Protein AF-A0A0B2NQA4-F1 (afdb_monomer)

Radius of gyration: 18.96 Å; Cα contacts (8 Å, |Δi|>4): 14; chains: 1; bounding box: 38×30×50 Å

Mean predicted aligned error: 9.33 Å

Secondary structure (DSSP, 8-state):
-HHHHHHHHHHHHHHHHHHHHHHHHHHHHHHHHSSSS-----HHHHHHHHTSGGGGG--PPPGGGT--

Organism: Glycine soja (NCBI:txid3848)

Sequence (68 aa):
MMELKEEIRLNKVEKRKKKEEREKKKQENIIRSGTKFQKITNPNTLKKIAKSKQRKQLRVVPDELVRK

Structure (mmCIF, N/CA/C/O backbone):
data_AF-A0A0B2NQA4-F1
#
_entry.id   AF-A0A0B2NQA4-F1
#
loop_
_atom_site.group_PDB
_atom_site.id
_atom_site.type_symbol
_atom_site.label_atom_id
_atom_site.label_alt_id
_atom_site.label_comp_id
_atom_site.label_asym_id
_atom_site.label_entity_id
_atom_site.label_seq_id
_atom_site.pdbx_PDB_ins_code
_atom_site.Cartn_x
_atom_site.Cartn_y
_atom_site.Cartn_z
_atom_site.occupancy
_atom_site.B_iso_or_equiv
_atom_site.auth_seq_id
_atom_site.auth_comp_id
_atom_site.auth_asym_id
_atom_site.auth_atom_id
_atom_site.pdbx_PDB_model_num
ATOM 1 N N . MET A 1 1 ? 25.385 5.207 -29.238 1.00 62.03 1 MET A N 1
ATOM 2 C CA . MET A 1 1 ? 24.237 4.255 -29.279 1.00 62.03 1 MET A CA 1
ATOM 3 C C . MET A 1 1 ? 24.485 2.952 -28.518 1.00 62.03 1 MET A C 1
ATOM 5 O O . MET A 1 1 ? 23.521 2.411 -27.986 1.00 62.03 1 MET A O 1
ATOM 9 N N . MET A 1 2 ? 25.717 2.424 -28.473 1.00 71.00 2 MET A N 1
ATOM 10 C CA . MET A 1 2 ? 26.053 1.230 -27.675 1.00 71.00 2 MET A CA 1
ATOM 11 C C . MET A 1 2 ? 25.958 1.494 -26.167 1.00 71.00 2 MET A C 1
ATOM 13 O O . MET A 1 2 ? 25.245 0.773 -25.480 1.00 71.00 2 MET A O 1
ATOM 17 N N . GLU A 1 3 ? 26.547 2.595 -25.701 1.00 76.75 3 GLU A N 1
ATOM 18 C CA . GLU A 1 3 ? 26.539 3.010 -24.289 1.00 76.75 3 GLU A CA 1
ATOM 19 C C . GLU A 1 3 ? 25.113 3.161 -23.739 1.00 76.75 3 GLU A C 1
ATOM 21 O O . GLU A 1 3 ? 24.762 2.568 -22.725 1.00 76.75 3 GLU A O 1
ATOM 26 N N . LEU A 1 4 ? 24.224 3.824 -24.488 1.00 87.31 4 LEU A N 1
ATOM 27 C CA . LEU A 1 4 ? 22.820 3.985 -24.095 1.00 87.31 4 LEU A CA 1
ATOM 28 C C . LEU A 1 4 ? 22.069 2.642 -23.990 1.00 87.31 4 LEU A C 1
ATOM 30 O O . LEU A 1 4 ? 21.232 2.445 -23.108 1.00 87.31 4 LEU A O 1
ATOM 34 N N . LYS A 1 5 ? 22.350 1.686 -24.887 1.00 85.75 5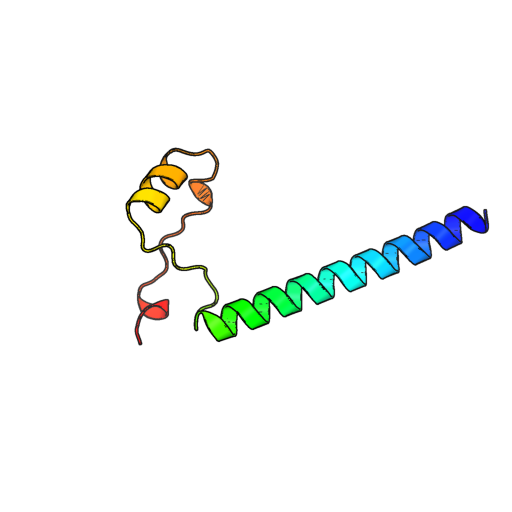 LYS A N 1
ATOM 35 C CA . LYS A 1 5 ? 21.749 0.341 -24.825 1.00 85.75 5 LYS A CA 1
ATOM 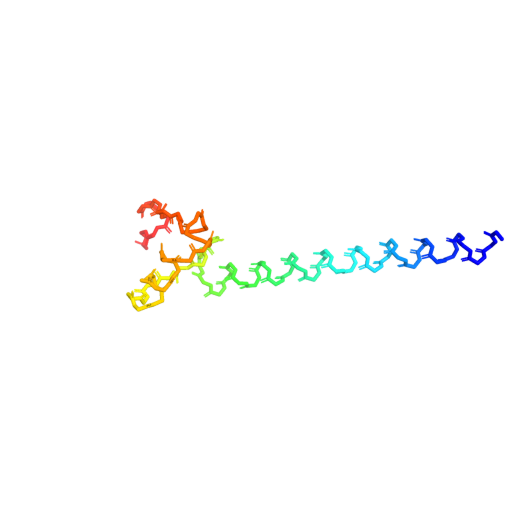36 C C . LYS A 1 5 ? 22.271 -0.450 -23.624 1.00 85.75 5 LYS A C 1
ATOM 38 O O . LYS A 1 5 ? 21.509 -1.207 -23.015 1.00 85.75 5 LYS A O 1
ATOM 43 N N . GLU A 1 6 ? 23.540 -0.271 -23.286 1.00 87.12 6 GLU A N 1
ATOM 44 C CA . GLU A 1 6 ? 24.197 -0.919 -22.157 1.00 87.12 6 GLU A CA 1
ATOM 45 C C . GLU A 1 6 ? 23.680 -0.377 -20.817 1.00 87.12 6 GLU A C 1
ATOM 47 O O . GLU A 1 6 ? 23.253 -1.156 -19.960 1.00 87.12 6 GLU A O 1
ATOM 52 N N . GLU A 1 7 ? 23.526 0.941 -20.693 1.00 87.00 7 GLU A N 1
ATOM 53 C CA . GLU A 1 7 ? 22.874 1.588 -19.550 1.00 87.00 7 GLU A CA 1
ATOM 54 C C . GLU A 1 7 ? 21.424 1.120 -19.356 1.00 87.00 7 GLU A C 1
ATOM 56 O O . GLU A 1 7 ? 20.992 0.826 -18.237 1.00 87.00 7 GLU A O 1
ATOM 61 N N . ILE A 1 8 ? 20.644 0.986 -20.437 1.00 90.50 8 ILE A N 1
ATOM 62 C CA . ILE A 1 8 ? 19.272 0.453 -20.363 1.00 90.50 8 ILE A CA 1
ATOM 63 C C . ILE A 1 8 ? 19.274 -0.989 -19.838 1.00 90.50 8 ILE A C 1
ATOM 65 O O . ILE A 1 8 ? 18.388 -1.372 -19.062 1.00 90.50 8 ILE A O 1
ATOM 69 N N . ARG A 1 9 ? 20.251 -1.807 -20.247 1.00 91.56 9 ARG A N 1
ATOM 70 C CA . ARG A 1 9 ? 20.382 -3.195 -19.791 1.00 91.56 9 ARG A CA 1
ATOM 71 C C . ARG A 1 9 ? 20.704 -3.255 -18.298 1.00 91.56 9 ARG A C 1
ATOM 73 O O . ARG A 1 9 ? 20.015 -3.982 -17.578 1.00 91.56 9 ARG A O 1
ATOM 80 N N . LEU A 1 10 ? 21.668 -2.463 -17.830 1.00 92.31 10 LEU A N 1
ATOM 81 C CA . LEU A 1 10 ? 22.035 -2.375 -16.412 1.00 92.31 10 LEU A CA 1
ATOM 82 C C . LEU A 1 10 ? 20.845 -1.922 -15.556 1.00 92.31 10 LEU A C 1
ATOM 84 O O . LEU A 1 10 ? 20.467 -2.611 -14.606 1.00 92.31 10 LEU A O 1
ATOM 88 N N . ASN A 1 11 ? 20.144 -0.866 -15.975 1.00 93.81 11 ASN A N 1
ATOM 89 C CA . ASN A 1 11 ? 18.947 -0.368 -15.293 1.00 93.81 11 ASN A CA 1
ATOM 90 C C . ASN A 1 11 ? 17.829 -1.421 -15.188 1.00 93.81 11 ASN A C 1
ATOM 92 O O . ASN A 1 11 ? 17.136 -1.516 -14.170 1.00 93.81 11 ASN A O 1
ATOM 96 N N . LYS A 1 12 ? 17.628 -2.238 -16.230 1.00 93.31 12 LYS A N 1
ATOM 97 C CA . LYS A 1 12 ? 16.651 -3.340 -16.197 1.00 93.31 12 LYS A CA 1
ATOM 98 C C . LYS A 1 12 ? 17.055 -4.427 -15.203 1.00 93.31 12 LYS A C 1
ATOM 100 O O . LYS A 1 12 ? 16.192 -4.922 -14.477 1.00 93.31 12 LYS A O 1
ATOM 105 N N . VAL A 1 13 ? 18.337 -4.789 -15.154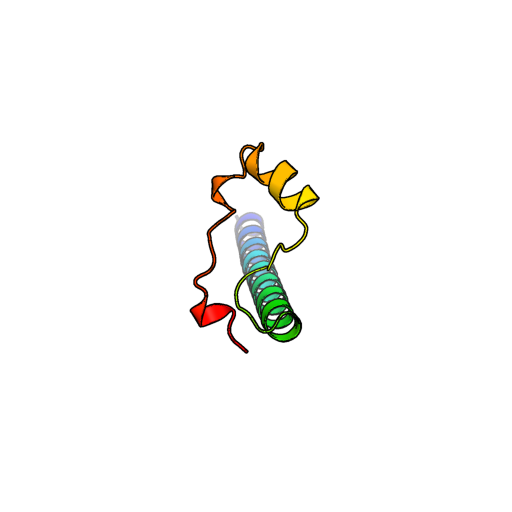 1.00 94.00 13 VAL A N 1
ATOM 106 C CA . VAL A 1 13 ? 18.859 -5.781 -14.202 1.00 94.00 13 VAL A CA 1
ATOM 107 C C . VAL A 1 13 ? 18.725 -5.274 -12.767 1.00 94.00 13 VAL A C 1
ATOM 109 O O . VAL A 1 13 ? 18.222 -6.001 -11.912 1.00 94.00 13 VAL A O 1
ATOM 112 N N . GLU A 1 14 ? 19.069 -4.017 -12.498 1.00 92.81 14 GLU A N 1
ATOM 113 C CA . GLU A 1 14 ? 18.891 -3.424 -11.171 1.00 92.81 14 GLU A CA 1
ATOM 114 C C . GLU A 1 14 ? 17.431 -3.396 -10.722 1.00 92.81 14 GLU A C 1
ATOM 116 O O . GLU A 1 14 ? 17.126 -3.716 -9.572 1.00 92.81 14 GLU A O 1
ATOM 121 N N . LYS A 1 15 ? 16.504 -3.044 -11.624 1.00 94.38 15 LYS A N 1
ATOM 122 C CA . LYS A 1 15 ? 15.065 -3.066 -11.324 1.00 94.38 15 LYS A CA 1
ATOM 123 C C . LYS A 1 15 ? 14.586 -4.469 -10.949 1.00 94.38 15 LYS A C 1
ATOM 125 O O . LYS A 1 15 ? 13.781 -4.592 -10.025 1.00 94.38 15 LYS A O 1
ATOM 130 N N . ARG A 1 16 ? 15.089 -5.514 -11.619 1.00 93.19 16 ARG A N 1
ATOM 131 C CA . ARG A 1 16 ? 14.782 -6.917 -11.284 1.00 93.19 16 ARG A CA 1
ATOM 132 C C . ARG A 1 16 ? 15.323 -7.290 -9.904 1.00 93.19 16 ARG A C 1
ATOM 134 O O . ARG A 1 16 ? 14.536 -7.706 -9.060 1.00 93.19 16 ARG A O 1
ATOM 141 N N . LYS A 1 17 ? 16.599 -7.002 -9.622 1.00 93.56 17 LYS A N 1
ATOM 142 C CA . LYS A 1 17 ? 17.216 -7.254 -8.305 1.00 93.56 17 LYS A CA 1
ATOM 143 C C . LYS A 1 17 ? 16.471 -6.549 -7.166 1.00 93.56 17 LYS A C 1
ATOM 145 O O . LYS A 1 17 ? 16.119 -7.173 -6.170 1.00 93.56 17 LYS A O 1
ATOM 150 N N . LYS A 1 18 ? 16.140 -5.263 -7.338 1.00 93.12 18 LYS A N 1
ATOM 151 C CA . LYS A 1 18 ? 15.365 -4.483 -6.353 1.00 93.12 18 LYS A CA 1
ATOM 152 C C . LYS A 1 18 ? 13.961 -5.056 -6.135 1.00 93.12 18 LYS A C 1
ATOM 154 O O . LYS A 1 18 ? 13.424 -4.949 -5.034 1.00 93.12 18 LYS A O 1
ATOM 159 N N . LYS A 1 19 ? 13.337 -5.640 -7.166 1.00 92.19 19 LYS A N 1
ATOM 160 C CA . LYS A 1 19 ? 12.034 -6.308 -7.038 1.00 92.19 19 LYS A CA 1
ATOM 161 C C . LYS A 1 19 ? 12.156 -7.600 -6.227 1.00 92.19 19 LYS A C 1
ATOM 163 O O . LYS A 1 19 ? 11.401 -7.767 -5.274 1.00 92.19 19 LYS A O 1
ATOM 168 N N . GLU A 1 20 ? 13.130 -8.444 -6.550 1.00 91.38 20 GLU A N 1
ATOM 169 C CA . GLU A 1 20 ? 13.390 -9.706 -5.844 1.00 91.38 20 GLU A CA 1
ATOM 170 C C . GLU A 1 20 ? 13.706 -9.480 -4.360 1.00 91.38 20 GLU A C 1
ATOM 172 O O . GLU A 1 20 ? 13.151 -10.150 -3.493 1.00 91.38 20 GLU A O 1
ATOM 177 N N . GLU A 1 21 ? 14.533 -8.483 -4.037 1.00 90.50 21 GLU A N 1
ATOM 178 C CA . GLU A 1 21 ? 14.866 -8.148 -2.648 1.00 90.50 21 GLU A CA 1
ATOM 179 C C . GLU A 1 21 ? 13.631 -7.687 -1.852 1.00 90.50 21 GLU A C 1
ATOM 181 O O . GLU A 1 21 ? 13.428 -8.081 -0.701 1.00 90.50 21 GLU A O 1
ATOM 186 N N . ARG A 1 22 ? 12.760 -6.882 -2.476 1.00 86.62 22 ARG A N 1
ATOM 187 C CA . ARG A 1 22 ? 11.491 -6.451 -1.870 1.00 86.62 22 ARG A CA 1
ATOM 188 C C . ARG A 1 22 ? 10.543 -7.624 -1.638 1.00 86.62 22 ARG A C 1
ATOM 190 O O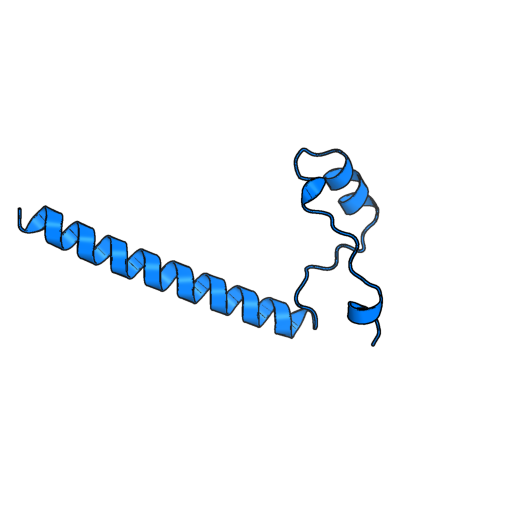 . ARG A 1 22 ? 9.845 -7.630 -0.627 1.00 86.62 22 ARG A O 1
ATOM 197 N N . GLU A 1 23 ? 10.482 -8.581 -2.559 1.00 86.88 23 GLU A N 1
ATOM 198 C CA . GLU A 1 23 ? 9.651 -9.781 -2.416 1.00 86.88 23 GLU A CA 1
ATOM 199 C C . GLU A 1 23 ? 10.169 -10.689 -1.297 1.00 86.88 23 GLU A C 1
ATOM 201 O O . GLU A 1 23 ? 9.377 -11.075 -0.438 1.00 86.88 23 GLU A O 1
ATOM 206 N N . LYS A 1 24 ? 11.487 -10.914 -1.216 1.00 88.00 24 LYS A N 1
ATOM 207 C CA . LYS A 1 24 ? 12.116 -11.664 -0.116 1.00 88.00 24 LYS A CA 1
ATOM 208 C C . LYS A 1 24 ? 11.841 -11.029 1.248 1.00 88.00 24 LYS A C 1
ATOM 210 O O . LYS A 1 24 ? 11.324 -11.700 2.134 1.00 88.00 24 LYS A O 1
ATOM 215 N N . LYS A 1 25 ? 12.070 -9.717 1.396 1.00 84.62 25 LYS A N 1
ATOM 216 C CA . LYS A 1 25 ? 11.773 -8.985 2.645 1.00 84.62 25 LYS A CA 1
ATOM 217 C C . LYS A 1 25 ? 10.299 -9.079 3.035 1.00 84.62 25 LYS A C 1
ATOM 219 O O . LYS A 1 25 ? 9.970 -9.188 4.212 1.00 84.62 25 LYS A O 1
ATOM 224 N N . LYS A 1 26 ? 9.388 -9.030 2.058 1.00 79.50 26 LYS A N 1
ATOM 225 C CA . LYS A 1 26 ? 7.957 -9.232 2.320 1.00 79.50 26 LYS A CA 1
ATOM 226 C C . LYS A 1 26 ? 7.682 -10.646 2.821 1.00 79.50 26 LYS A C 1
ATOM 228 O O . LYS A 1 26 ? 7.001 -10.772 3.827 1.00 79.50 26 LYS A O 1
ATOM 233 N N . GLN A 1 27 ? 8.207 -11.676 2.162 1.00 81.88 27 GLN A N 1
ATOM 234 C CA . GLN A 1 27 ? 8.027 -13.070 2.580 1.00 81.88 27 GLN A CA 1
ATOM 235 C C . GLN A 1 27 ? 8.578 -13.318 3.989 1.00 81.88 27 GLN A C 1
ATOM 237 O O . GLN A 1 27 ? 7.883 -13.888 4.822 1.00 81.88 27 GLN A O 1
ATOM 242 N N . GLU A 1 28 ? 9.769 -12.806 4.292 1.00 81.44 28 GLU A N 1
ATOM 243 C CA . GLU A 1 28 ? 10.383 -12.905 5.619 1.00 81.44 28 GLU A CA 1
ATOM 244 C C . GLU A 1 28 ? 9.542 -12.205 6.695 1.00 81.44 28 GLU A C 1
ATOM 246 O O . GLU A 1 28 ? 9.276 -12.769 7.756 1.00 81.44 28 GLU A O 1
ATOM 251 N N . ASN A 1 29 ? 9.039 -11.004 6.400 1.00 75.62 29 ASN A N 1
ATOM 252 C CA . ASN A 1 29 ? 8.142 -10.296 7.308 1.00 75.62 29 ASN A CA 1
ATOM 253 C C . ASN A 1 29 ? 6.838 -11.067 7.541 1.00 75.62 29 ASN A C 1
ATOM 255 O O . ASN A 1 29 ? 6.368 -11.106 8.676 1.00 75.62 29 ASN A O 1
ATOM 259 N N . ILE A 1 30 ? 6.273 -11.696 6.505 1.00 72.50 30 ILE A N 1
ATOM 260 C CA . ILE A 1 30 ? 5.069 -12.535 6.617 1.00 72.50 30 ILE A CA 1
ATOM 261 C C . ILE A 1 30 ? 5.338 -13.726 7.540 1.00 72.50 30 ILE A C 1
ATOM 263 O O . ILE A 1 30 ? 4.541 -13.979 8.438 1.00 72.50 30 ILE A O 1
ATOM 267 N N . ILE A 1 31 ? 6.474 -14.410 7.370 1.00 75.00 31 ILE A N 1
ATOM 268 C CA . ILE A 1 31 ? 6.878 -15.538 8.223 1.00 75.00 31 ILE A CA 1
ATOM 269 C C . ILE A 1 31 ? 7.048 -15.075 9.675 1.00 75.00 31 ILE A C 1
ATOM 271 O O . ILE A 1 31 ? 6.496 -15.681 10.589 1.00 75.00 31 ILE A O 1
ATOM 275 N N . ARG A 1 32 ? 7.752 -13.958 9.897 1.00 74.81 32 ARG A N 1
ATOM 276 C CA . ARG A 1 32 ? 8.040 -13.429 11.240 1.00 74.81 32 ARG A CA 1
ATOM 277 C C . ARG A 1 32 ? 6.797 -12.937 11.981 1.00 74.81 32 ARG A C 1
ATOM 279 O O . ARG A 1 32 ? 6.716 -13.071 13.197 1.00 74.81 32 ARG A O 1
ATOM 286 N N . SER A 1 33 ? 5.860 -12.312 11.272 1.00 67.06 33 SER A N 1
ATOM 287 C CA . SER A 1 33 ? 4.642 -11.741 11.864 1.00 67.06 33 SER A CA 1
ATOM 288 C C . SER A 1 33 ? 3.431 -12.676 11.805 1.00 67.06 33 SER A C 1
ATOM 290 O O . SER A 1 33 ? 2.382 -12.341 12.354 1.00 67.06 33 SER A O 1
ATOM 292 N N . GLY A 1 34 ? 3.561 -13.838 11.154 1.00 69.06 34 GLY A N 1
ATOM 293 C CA . GLY A 1 34 ? 2.509 -14.845 10.989 1.00 69.06 34 GLY A CA 1
ATOM 294 C C . GLY A 1 34 ? 1.319 -14.398 10.132 1.00 69.06 34 GLY A C 1
ATOM 295 O O . GLY A 1 34 ? 0.399 -15.175 9.909 1.00 69.06 34 GLY A O 1
ATOM 296 N N . THR A 1 35 ? 1.309 -13.153 9.648 1.00 70.44 35 THR A N 1
ATOM 297 C CA . THR A 1 35 ? 0.200 -12.569 8.889 1.00 70.44 35 THR A CA 1
ATOM 298 C C . THR A 1 35 ? 0.725 -11.748 7.717 1.00 70.44 35 THR A C 1
ATOM 300 O O . THR A 1 35 ? 1.842 -11.236 7.720 1.00 70.44 35 THR A O 1
ATOM 303 N N . LYS A 1 36 ? -0.104 -11.597 6.678 1.00 68.50 36 LYS A N 1
ATOM 304 C CA . LYS A 1 36 ? 0.245 -10.817 5.480 1.00 68.50 36 LYS A CA 1
ATOM 305 C C . LYS A 1 36 ? 0.324 -9.303 5.732 1.00 68.50 36 LYS A C 1
ATOM 307 O O . LYS A 1 36 ? 0.821 -8.561 4.884 1.00 68.50 36 LYS A O 1
ATOM 312 N N . PHE A 1 37 ? -0.172 -8.842 6.879 1.00 72.25 37 PHE A N 1
ATOM 313 C CA . PHE A 1 37 ? -0.348 -7.433 7.208 1.00 72.25 37 PHE A CA 1
ATOM 314 C C . PHE A 1 37 ? 0.482 -7.046 8.429 1.00 72.25 37 PHE A C 1
ATOM 316 O O . PHE A 1 37 ? 0.581 -7.793 9.395 1.00 72.25 37 PHE A O 1
ATOM 323 N N . GLN A 1 38 ? 1.040 -5.836 8.421 1.00 72.31 38 GLN A N 1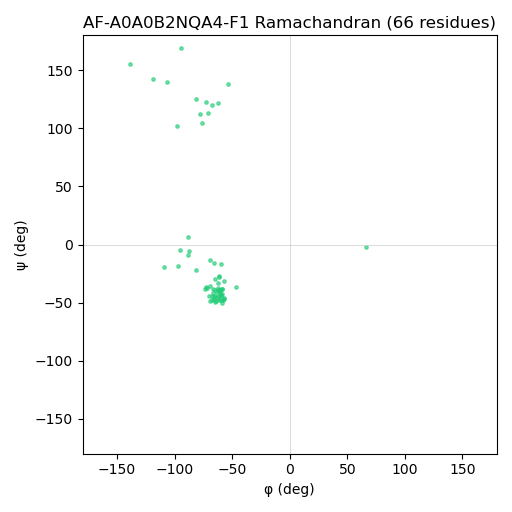
ATOM 324 C CA . GLN A 1 38 ? 1.693 -5.298 9.607 1.00 72.31 38 GLN A CA 1
ATOM 325 C C . GLN A 1 38 ? 0.632 -4.951 10.658 1.00 72.31 38 GLN A C 1
ATOM 327 O O . GLN A 1 38 ? -0.163 -4.029 10.470 1.00 72.31 38 GLN A O 1
ATOM 332 N N . LYS A 1 39 ? 0.630 -5.673 11.781 1.00 72.62 39 LYS A N 1
ATOM 333 C CA . LYS A 1 39 ? -0.271 -5.387 12.900 1.00 72.62 39 LYS A CA 1
ATOM 334 C C . LYS A 1 39 ? 0.263 -4.197 13.700 1.00 72.62 39 LYS A C 1
ATOM 336 O O . LYS A 1 39 ? 1.300 -4.294 14.351 1.00 72.62 39 LYS A O 1
ATOM 341 N N . ILE A 1 40 ? -0.448 -3.073 13.670 1.00 75.44 40 ILE A N 1
ATOM 342 C CA . ILE A 1 40 ? -0.165 -1.926 14.542 1.00 75.44 40 ILE A CA 1
ATOM 343 C C . ILE A 1 40 ? -1.120 -2.006 15.732 1.00 75.44 40 ILE A C 1
ATOM 345 O O . ILE A 1 40 ? -2.292 -1.672 15.608 1.00 75.44 40 ILE A O 1
ATOM 349 N N . THR A 1 41 ? -0.626 -2.468 16.880 1.00 77.69 41 THR A N 1
ATOM 350 C CA . THR A 1 41 ? -1.423 -2.598 18.115 1.00 77.69 41 THR A CA 1
ATOM 351 C C . THR A 1 41 ? -1.252 -1.426 19.077 1.00 77.69 41 THR A C 1
ATOM 353 O O . THR A 1 41 ? -2.090 -1.230 19.952 1.00 77.69 41 THR A O 1
ATOM 356 N N . ASN A 1 42 ? -0.184 -0.633 18.941 1.00 86.25 42 ASN A N 1
ATOM 357 C CA . ASN A 1 42 ? 0.088 0.463 19.865 1.00 86.25 42 ASN A CA 1
ATOM 358 C C . ASN A 1 42 ? -0.896 1.637 19.627 1.00 86.25 42 ASN A C 1
ATOM 360 O O . ASN A 1 42 ? -0.939 2.203 18.529 1.00 86.25 42 ASN A O 1
ATOM 364 N N . PRO A 1 43 ? -1.666 2.060 20.646 1.00 88.25 43 PRO A N 1
ATOM 365 C CA . PRO A 1 43 ? -2.668 3.114 20.491 1.00 88.25 43 PRO A CA 1
ATOM 366 C C . PRO A 1 43 ? -2.055 4.482 20.156 1.00 88.25 43 PRO A C 1
ATOM 368 O O . PRO A 1 43 ? -2.674 5.283 19.452 1.00 88.25 43 PRO A O 1
ATOM 371 N N . ASN A 1 44 ? -0.827 4.761 20.603 1.00 91.06 44 ASN A N 1
ATOM 372 C CA . ASN A 1 44 ? -0.150 6.031 20.336 1.00 91.06 44 ASN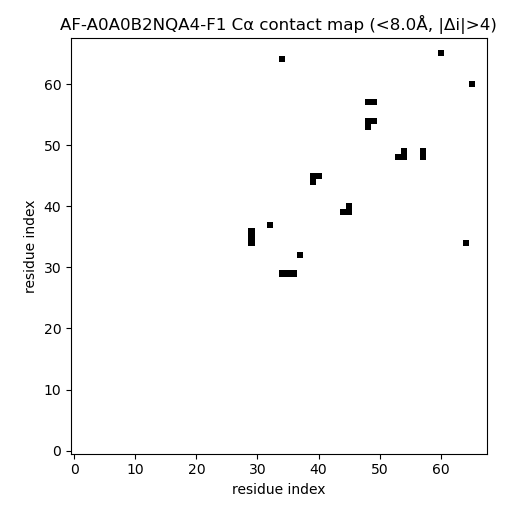 A CA 1
ATOM 373 C C . ASN A 1 44 ? 0.286 6.147 18.871 1.00 91.06 44 ASN A C 1
ATOM 375 O O . ASN A 1 44 ? 0.185 7.225 18.282 1.00 91.06 44 ASN A O 1
ATOM 379 N N . THR A 1 45 ? 0.733 5.049 18.255 1.00 84.38 45 THR A N 1
ATOM 380 C CA . THR A 1 45 ? 1.095 5.040 16.829 1.00 84.38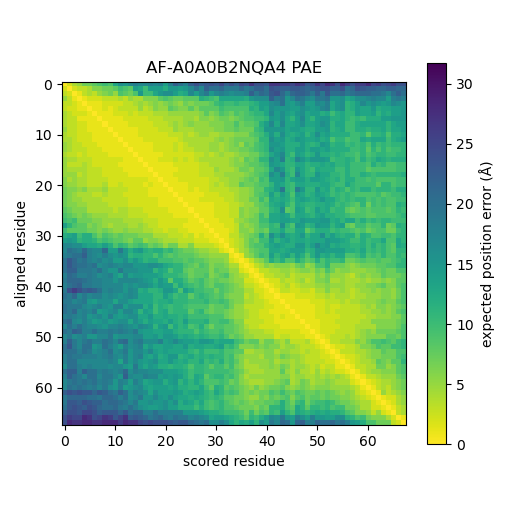 45 THR A CA 1
ATOM 381 C C . THR A 1 45 ? -0.146 5.086 15.941 1.00 84.38 45 THR A C 1
ATOM 383 O O . THR A 1 45 ? -0.158 5.847 14.973 1.00 84.38 45 THR A O 1
ATOM 386 N N . LEU A 1 46 ? -1.226 4.390 16.314 1.00 84.94 46 LEU A N 1
ATOM 387 C CA . LEU A 1 46 ? -2.527 4.491 15.640 1.00 84.94 46 LEU A CA 1
ATOM 388 C C . LEU A 1 46 ? -3.063 5.927 15.645 1.00 84.94 46 LEU A C 1
ATOM 390 O O . LEU A 1 46 ? -3.429 6.446 14.593 1.00 84.94 46 LEU A O 1
ATOM 394 N N . LYS A 1 47 ? -3.035 6.608 16.800 1.00 89.69 47 LYS A N 1
ATOM 395 C CA . LYS A 1 47 ? -3.458 8.016 16.918 1.00 89.69 47 LYS A CA 1
ATOM 396 C C . LYS A 1 47 ? -2.629 8.954 16.035 1.00 89.69 47 LYS A C 1
ATOM 398 O O . LYS A 1 47 ? -3.194 9.865 15.432 1.00 89.69 47 LYS A O 1
ATOM 403 N N . LYS A 1 48 ? -1.311 8.739 15.932 1.00 89.25 48 LYS A N 1
ATOM 404 C CA . LYS A 1 48 ? -0.427 9.535 15.059 1.00 89.25 48 LYS A CA 1
ATOM 405 C C . LYS A 1 48 ? -0.750 9.328 13.574 1.00 89.25 48 LYS A C 1
ATOM 407 O O . LYS A 1 48 ? -0.868 10.305 12.840 1.00 89.25 48 LYS A O 1
ATOM 412 N N . ILE A 1 49 ? -0.941 8.083 13.134 1.00 84.94 49 ILE A N 1
ATOM 413 C CA . ILE A 1 49 ? -1.227 7.759 11.725 1.00 84.94 49 ILE A CA 1
ATOM 414 C C . ILE A 1 49 ? -2.653 8.173 11.331 1.00 84.94 49 ILE A C 1
ATOM 416 O O . ILE A 1 49 ? -2.862 8.676 10.230 1.00 84.94 49 ILE A O 1
ATOM 420 N N . ALA A 1 50 ? -3.631 8.043 12.232 1.00 84.69 50 ALA A N 1
ATOM 421 C CA . ALA A 1 50 ? -5.012 8.461 11.983 1.00 84.69 50 ALA A CA 1
ATOM 422 C C . ALA A 1 50 ? -5.147 9.971 11.716 1.00 84.69 50 ALA A C 1
ATOM 424 O O . ALA A 1 50 ? -6.051 10.384 10.992 1.00 84.69 50 ALA A O 1
ATOM 425 N N . LYS A 1 51 ? -4.241 10.787 12.270 1.00 89.94 51 LYS A N 1
ATOM 426 C CA . LYS A 1 51 ? -4.178 12.239 12.046 1.00 89.94 51 LYS A CA 1
ATOM 427 C C . LYS A 1 51 ? -3.331 12.638 10.832 1.00 89.94 51 LYS A C 1
ATOM 429 O O . LYS A 1 51 ? -3.318 13.809 10.467 1.00 89.94 51 LYS A O 1
ATOM 434 N N . SER A 1 52 ? -2.605 11.704 10.215 1.00 89.44 52 SER A N 1
ATOM 435 C CA . SER A 1 52 ? -1.708 11.996 9.094 1.00 89.44 52 SER A CA 1
ATOM 436 C C . SER A 1 52 ? -2.391 11.785 7.736 1.00 89.44 52 SER A C 1
ATOM 438 O O . SER A 1 52 ? -3.448 11.159 7.624 1.00 89.44 52 SER A O 1
ATOM 440 N N . LYS A 1 53 ? -1.738 12.236 6.655 1.00 86.75 53 LYS A N 1
ATOM 441 C CA . LYS A 1 53 ? -2.165 11.952 5.269 1.00 86.75 53 LYS A CA 1
ATOM 442 C C . LYS A 1 53 ? -2.203 10.447 4.950 1.00 86.75 53 LYS A C 1
ATOM 444 O O . LYS A 1 53 ? -2.837 10.037 3.981 1.00 86.75 53 LYS A O 1
ATOM 449 N N . GLN A 1 54 ? -1.550 9.619 5.768 1.00 82.38 54 GLN A N 1
ATOM 450 C CA . GLN A 1 54 ? -1.483 8.167 5.617 1.00 82.38 54 GLN A CA 1
ATOM 451 C C . GLN A 1 54 ? -2.641 7.433 6.306 1.00 82.38 54 GLN A C 1
ATOM 453 O O . GLN A 1 54 ? -2.657 6.207 6.281 1.00 82.38 54 GLN A O 1
ATOM 458 N N . ARG A 1 55 ? -3.650 8.130 6.855 1.00 83.38 55 ARG A N 1
ATOM 459 C CA . ARG A 1 55 ? -4.845 7.506 7.463 1.00 83.38 55 ARG A CA 1
ATOM 460 C C . ARG A 1 55 ? -5.464 6.402 6.595 1.00 83.38 55 ARG A C 1
ATOM 462 O O . ARG A 1 55 ? -5.898 5.392 7.130 1.00 83.38 55 ARG A O 1
ATOM 469 N N . LYS A 1 56 ? -5.457 6.553 5.263 1.00 80.88 56 LYS A N 1
ATOM 470 C CA . LYS A 1 56 ? -5.986 5.557 4.303 1.00 80.88 56 LYS A CA 1
ATOM 471 C C . LYS A 1 56 ? -5.212 4.225 4.277 1.00 80.88 56 LYS A C 1
ATOM 473 O O . LYS A 1 56 ? -5.703 3.251 3.712 1.00 80.88 56 LYS A O 1
ATOM 478 N N . GLN A 1 57 ? -4.003 4.188 4.841 1.00 78.50 57 GLN A N 1
ATOM 479 C CA . GLN A 1 57 ? -3.187 2.978 4.983 1.00 78.50 57 GLN A CA 1
ATOM 480 C C . GLN A 1 57 ? -3.611 2.143 6.198 1.00 78.50 57 GLN A C 1
ATOM 482 O O . GLN A 1 57 ? -3.377 0.937 6.209 1.00 78.50 57 GLN A O 1
ATOM 487 N N . LEU A 1 58 ? -4.272 2.755 7.189 1.00 77.50 58 LEU A N 1
ATOM 488 C CA . LEU A 1 58 ? -4.918 2.021 8.271 1.00 77.50 58 LEU A CA 1
ATOM 489 C C . LEU A 1 58 ? -6.212 1.418 7.732 1.00 77.50 58 LEU A C 1
ATOM 491 O O . LEU A 1 58 ? -7.206 2.116 7.532 1.00 77.50 58 LEU A O 1
ATOM 495 N N . ARG A 1 59 ? -6.188 0.112 7.487 1.00 80.06 59 ARG A N 1
ATOM 496 C CA . ARG A 1 59 ? -7.393 -0.671 7.229 1.00 80.06 59 ARG A CA 1
ATOM 497 C C . ARG A 1 59 ? -7.673 -1.528 8.447 1.00 80.06 59 ARG A C 1
ATOM 499 O O . ARG A 1 59 ? -6.745 -2.069 9.045 1.00 80.06 59 ARG A O 1
ATOM 506 N N . VAL A 1 60 ? -8.948 -1.630 8.804 1.00 79.19 60 VAL A N 1
ATOM 507 C CA . VAL A 1 60 ? -9.386 -2.612 9.793 1.00 79.19 60 VAL A CA 1
ATOM 508 C C . VAL A 1 60 ? -9.069 -3.983 9.209 1.00 79.19 60 VAL A C 1
ATOM 510 O O . VAL A 1 60 ? -9.466 -4.285 8.083 1.00 79.19 60 VAL A O 1
ATOM 513 N N . VAL A 1 61 ? -8.272 -4.763 9.931 1.00 74.50 61 VAL A N 1
ATOM 514 C CA . VAL A 1 61 ? -7.978 -6.142 9.549 1.00 74.50 61 VAL A CA 1
ATOM 515 C C . VAL A 1 61 ? -9.160 -6.987 10.026 1.00 74.50 61 VAL A C 1
ATOM 517 O O . VAL A 1 61 ? -9.484 -6.893 11.207 1.00 74.50 61 VAL A O 1
ATOM 520 N N . PRO A 1 62 ? -9.812 -7.768 9.145 1.00 75.44 62 PRO A N 1
ATOM 521 C CA . PRO A 1 62 ? -10.862 -8.698 9.546 1.00 75.44 62 PRO A CA 1
ATOM 522 C C . PRO 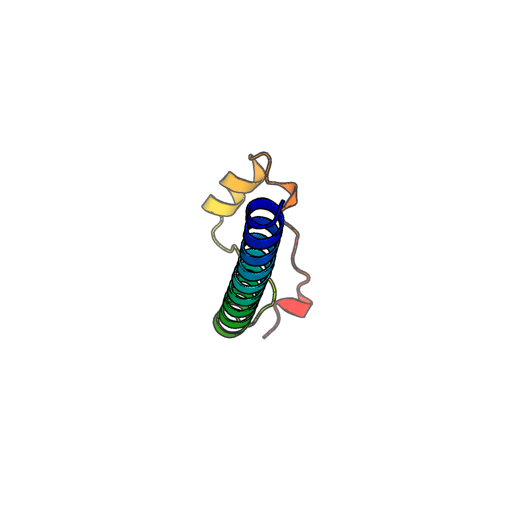A 1 62 ? -10.392 -9.637 10.657 1.00 75.44 62 PRO A C 1
ATOM 524 O O . PRO A 1 62 ? -9.279 -10.165 10.589 1.00 75.44 62 PRO A O 1
ATOM 527 N N . ASP A 1 63 ? -11.251 -9.881 11.645 1.00 71.31 63 ASP A N 1
ATOM 528 C CA . ASP A 1 63 ? -10.913 -10.706 12.811 1.00 71.31 63 ASP A CA 1
ATOM 529 C C . ASP A 1 63 ? -10.552 -12.151 12.431 1.00 71.31 63 ASP A C 1
ATOM 531 O O . ASP A 1 63 ? -9.748 -12.783 13.111 1.00 71.31 63 ASP A O 1
ATOM 535 N N . GLU A 1 64 ? -11.070 -12.658 11.308 1.00 71.56 64 GLU A N 1
ATOM 536 C CA . GLU A 1 64 ? -10.737 -13.974 10.735 1.00 71.56 64 GLU A CA 1
ATOM 537 C C . GLU A 1 64 ? -9.237 -14.149 10.458 1.00 71.56 64 GLU A C 1
ATOM 539 O O . GLU A 1 64 ? -8.705 -15.244 10.591 1.00 71.56 64 GLU A O 1
ATOM 544 N N . LEU A 1 65 ? -8.537 -13.062 10.120 1.00 65.50 65 LEU A N 1
ATOM 545 C CA . LEU A 1 65 ? -7.091 -13.056 9.868 1.00 65.50 65 LEU A CA 1
ATOM 546 C C . LEU A 1 65 ? -6.263 -12.840 11.143 1.00 65.50 65 LEU A C 1
ATOM 548 O O . LEU A 1 65 ? -5.032 -12.840 11.092 1.00 65.50 65 LEU A O 1
ATOM 552 N N . VAL A 1 66 ? -6.932 -12.581 12.268 1.00 63.69 66 VAL A N 1
ATOM 553 C CA . VAL A 1 66 ? -6.330 -12.276 13.572 1.00 63.69 66 VAL A CA 1
ATOM 554 C C . VAL A 1 66 ? -6.521 -13.429 14.561 1.00 63.69 66 VAL A C 1
ATOM 556 O O . VAL A 1 66 ? -5.769 -13.508 15.536 1.00 63.69 66 VAL A O 1
ATOM 559 N N . ARG A 1 67 ? -7.484 -14.328 14.322 1.00 57.31 67 ARG A N 1
ATOM 560 C CA . ARG A 1 67 ? -7.704 -15.515 15.154 1.00 57.31 67 ARG A CA 1
ATOM 561 C C . ARG A 1 67 ? -6.531 -16.489 15.006 1.00 57.31 67 ARG A C 1
ATOM 563 O O . ARG A 1 67 ? -6.213 -16.928 13.905 1.00 57.31 67 ARG A O 1
ATOM 570 N N . LYS A 1 68 ? -5.878 -16.756 16.139 1.00 55.97 68 LYS A N 1
ATOM 571 C CA . LYS A 1 68 ? -5.001 -17.910 16.348 1.00 55.97 68 LYS A CA 1
ATOM 572 C C . LYS A 1 68 ? -5.852 -19.151 16.565 1.00 55.97 68 LYS A C 1
ATOM 574 O O . LYS A 1 68 ? -6.924 -18.989 17.191 1.00 55.97 68 LYS A O 1
#

Solvent-accessible surface area (backbone atoms only — not comparable to full-atom values): 4239 Å² total; per-residue (Å²): 115,66,66,62,54,49,53,54,51,51,52,52,51,50,53,50,52,56,47,52,54,52,51,50,55,48,52,52,48,26,65,76,67,75,33,95,62,88,81,83,79,54,68,71,59,50,56,55,39,63,74,40,96,56,31,84,72,69,65,88,74,62,62,83,78,67,64,128

InterPro domains:
  IPR026570 Coiled-coil domain-containing protein 86 [PTHR13557] (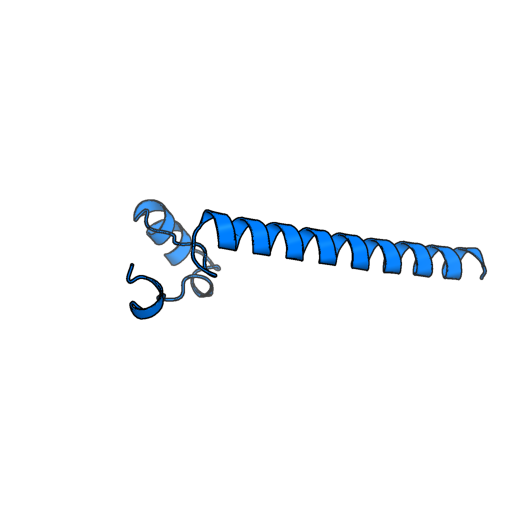2-66)

Foldseek 3Di:
DVVVVVVVVVVVVVVVVVVVVVVVVQVVVCVVVVASDDDDPDVVVLVVCCPDPNVVVDDDDPVVRVDD

pLDDT: mean 81.36, std 9.6, range [55.97, 94.38]